Protein AF-0000000078282310 (afdb_homodimer)

Secondary structure (DSSP, 8-state):
--HHHHHHHHHHHHHTT-SSSHHHHHHHHHHHHHTTSS-HHHHHHHHHHHHHHS-----TT-S----------------/--THHHHHHHHHHHHTT-SSSHHHHHHHHHHHHHTTSS-HHHHHHHHHHHHHHS-----GGGS----------------

Nearest PDB structures (foldseek):
  2l0i-assembly1_A  TM=6.204E-01  e=4.346E+00  Saccharomyces cerevisiae

Organism: NCBI:txid1796616

Sequence (158 aa):
MNSSVIVRMMQNLINKKFYDGKDEAIEKLDVYFAMNRISEEEYMDLVMLAEEMYPDPVDPESTPD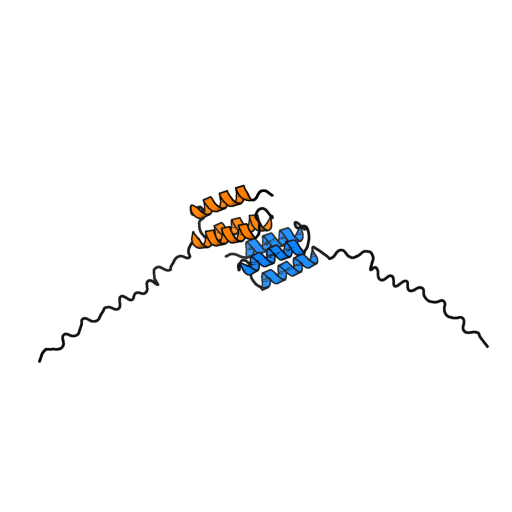TTDPVDPPVEIPVEMNSSVIVRMMQNLINKKFYDGKDEAIEKLDVYFAMNRISEEEYMDLVMLAEEMYPDPVDPESTPDTTDPVDPPVEIPVE

Radius of gyration: 30.05 Å; Cα contacts (8 Å, |Δi|>4): 106; chains: 2; bounding box: 38×130×64 Å

Structure (mmCIF, N/CA/C/O backbone):
data_AF-0000000078282310-model_v1
#
loop_
_entity.id
_entity.type
_entity.pdbx_description
1 polymer 'Uncharacterized protein'
#
loop_
_atom_site.group_PDB
_atom_site.id
_atom_site.type_symbol
_atom_site.label_atom_id
_atom_site.label_alt_id
_atom_site.label_comp_id
_atom_site.label_asym_id
_atom_site.label_entity_id
_atom_site.label_seq_id
_atom_site.pdbx_PDB_ins_code
_atom_site.Cartn_x
_atom_site.Cartn_y
_atom_site.Cartn_z
_atom_site.occupancy
_atom_site.B_iso_or_equiv
_atom_site.auth_seq_id
_atom_site.auth_comp_id
_atom_site.auth_asym_id
_atom_site.auth_atom_id
_atom_site.pdbx_PDB_model_num
ATOM 1 N N . MET A 1 1 ? 2.855 -12.117 5.262 1 59.44 1 MET A N 1
ATOM 2 C CA . MET A 1 1 ? 3.305 -10.852 4.688 1 59.44 1 MET A CA 1
ATOM 3 C C . MET A 1 1 ? 4.145 -10.062 5.688 1 59.44 1 MET A C 1
ATOM 5 O O . MET A 1 1 ? 3.824 -10.023 6.875 1 59.44 1 MET A O 1
ATOM 9 N N . ASN A 1 2 ? 5.406 -9.648 5.367 1 68.31 2 ASN A N 1
ATOM 10 C CA . ASN A 1 2 ? 6.309 -8.922 6.258 1 68.31 2 ASN A CA 1
ATOM 11 C C . ASN A 1 2 ? 5.98 -7.434 6.301 1 68.31 2 ASN A C 1
ATOM 13 O O . ASN A 1 2 ? 6.359 -6.684 5.398 1 68.31 2 ASN A O 1
ATOM 17 N N . SER A 1 3 ? 5.184 -6.953 7.301 1 84.62 3 SER A N 1
ATOM 18 C CA . SER A 1 3 ? 4.699 -5.586 7.465 1 84.62 3 SER A CA 1
ATOM 19 C C . SER A 1 3 ? 5.848 -4.621 7.734 1 84.62 3 SER A C 1
ATOM 21 O O . SER A 1 3 ? 5.699 -3.408 7.57 1 84.62 3 SER A O 1
ATOM 23 N N . SER A 1 4 ? 7.012 -5.184 7.906 1 89.94 4 SER A N 1
ATOM 24 C CA . SER A 1 4 ? 8.133 -4.34 8.312 1 89.94 4 SER A CA 1
ATOM 25 C C . SER A 1 4 ? 8.594 -3.449 7.164 1 89.94 4 SER A C 1
ATOM 27 O O . SER A 1 4 ? 8.906 -2.273 7.367 1 89.94 4 SER A O 1
ATOM 29 N N . VAL A 1 5 ? 8.547 -4.047 5.984 1 92.94 5 VAL A N 1
ATOM 30 C CA . VAL A 1 5 ? 9.016 -3.273 4.84 1 92.94 5 VAL A CA 1
ATOM 31 C C . VAL A 1 5 ? 8.031 -2.141 4.547 1 92.94 5 VAL A C 1
ATOM 33 O O . VAL A 1 5 ? 8.438 -0.988 4.379 1 92.94 5 VAL A O 1
ATOM 36 N N . ILE A 1 6 ? 6.711 -2.389 4.605 1 96.62 6 ILE A N 1
ATOM 37 C CA . ILE A 1 6 ? 5.656 -1.418 4.332 1 96.62 6 ILE A CA 1
ATOM 38 C C . ILE A 1 6 ? 5.68 -0.321 5.395 1 96.62 6 ILE A C 1
ATOM 40 O O . ILE A 1 6 ? 5.578 0.866 5.07 1 96.62 6 ILE A O 1
ATOM 44 N N . VAL A 1 7 ? 5.906 -0.762 6.637 1 97.88 7 VAL A N 1
ATOM 45 C CA . VAL A 1 7 ? 5.926 0.188 7.746 1 97.88 7 VAL A CA 1
ATOM 46 C C . VAL A 1 7 ? 7.102 1.147 7.586 1 97.88 7 VAL A C 1
ATOM 48 O O . VAL A 1 7 ? 6.941 2.363 7.703 1 97.88 7 VAL A O 1
ATOM 51 N N . ARG A 1 8 ? 8.219 0.648 7.285 1 97.5 8 ARG A N 1
ATOM 52 C CA . ARG A 1 8 ? 9.406 1.473 7.09 1 97.5 8 ARG A CA 1
ATOM 53 C C . ARG A 1 8 ? 9.234 2.42 5.91 1 97.5 8 ARG A C 1
ATOM 55 O O . ARG A 1 8 ? 9.586 3.596 5.988 1 97.5 8 ARG A O 1
ATOM 62 N N . MET A 1 9 ? 8.703 1.925 4.793 1 97.69 9 MET A N 1
ATOM 63 C CA . MET A 1 9 ? 8.461 2.727 3.598 1 97.69 9 MET A CA 1
ATOM 64 C C . MET A 1 9 ? 7.492 3.869 3.893 1 97.69 9 MET A C 1
ATOM 66 O O . MET A 1 9 ? 7.789 5.027 3.598 1 97.69 9 MET A O 1
ATOM 70 N N . MET A 1 10 ? 6.41 3.559 4.594 1 98.5 10 MET A N 1
ATOM 71 C CA . MET A 1 10 ? 5.406 4.578 4.887 1 98.5 10 MET A CA 1
ATOM 72 C C . MET A 1 10 ? 5.938 5.594 5.895 1 98.5 10 MET A C 1
ATOM 74 O O . MET A 1 10 ? 5.672 6.789 5.77 1 98.5 10 MET A O 1
ATOM 78 N N . GLN A 1 11 ? 6.688 5.062 6.836 1 98.38 11 GLN A N 1
ATOM 79 C CA . GLN A 1 11 ? 7.328 5.977 7.773 1 98.38 11 GLN A CA 1
ATOM 80 C C . GLN A 1 11 ? 8.211 6.984 7.047 1 98.38 11 GLN A C 1
ATOM 82 O O . GLN A 1 11 ? 8.133 8.188 7.305 1 98.38 11 GLN A O 1
ATOM 87 N N . ASN A 1 12 ? 9.008 6.543 6.184 1 98.31 12 ASN A N 1
ATOM 88 C CA . ASN A 1 12 ? 9.914 7.402 5.43 1 98.31 12 ASN A CA 1
ATOM 89 C C . ASN A 1 12 ? 9.156 8.406 4.57 1 98.31 12 ASN A C 1
ATOM 91 O O . ASN A 1 12 ? 9.484 9.594 4.559 1 98.31 12 ASN A O 1
ATOM 95 N N . LEU A 1 13 ? 8.172 8 3.871 1 98.56 13 LEU A N 1
ATOM 96 C CA . LEU A 1 13 ? 7.398 8.867 2.99 1 98.56 13 LEU A CA 1
ATOM 97 C C . LEU A 1 13 ? 6.672 9.945 3.791 1 98.56 13 LEU A C 1
ATOM 99 O O . LEU A 1 13 ? 6.645 11.109 3.389 1 98.56 13 LEU A O 1
ATOM 103 N N . ILE A 1 14 ? 6.109 9.57 4.914 1 98.5 14 ILE A N 1
ATOM 104 C CA . ILE A 1 14 ? 5.387 10.508 5.766 1 98.5 14 ILE A CA 1
ATOM 105 C C . ILE A 1 14 ? 6.363 11.5 6.387 1 98.5 14 ILE A C 1
ATOM 107 O O . ILE A 1 14 ? 6.117 12.711 6.383 1 98.5 14 ILE A O 1
ATOM 111 N N . ASN A 1 15 ? 7.508 11.039 6.781 1 98.06 15 ASN A N 1
ATOM 112 C CA . ASN A 1 15 ? 8.531 11.898 7.359 1 98.06 15 ASN A CA 1
ATOM 113 C C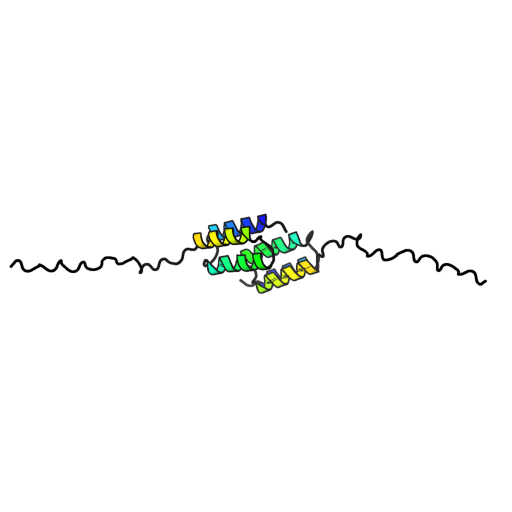 . ASN A 1 15 ? 9.047 12.914 6.34 1 98.06 15 ASN A C 1
ATOM 115 O O . ASN A 1 15 ? 9.352 14.055 6.695 1 98.06 15 ASN A O 1
ATOM 119 N N . LYS A 1 16 ? 9.055 12.586 5.137 1 97.38 16 LYS A N 1
ATOM 120 C CA . LYS A 1 16 ? 9.578 13.43 4.062 1 97.38 16 LYS A CA 1
ATOM 121 C C . LYS A 1 16 ? 8.477 14.289 3.453 1 97.38 16 LYS A C 1
ATOM 123 O O . LYS A 1 16 ? 8.711 15.023 2.492 1 97.38 16 LYS A O 1
ATOM 128 N N . LYS A 1 17 ? 7.273 14.109 3.965 1 96.94 17 LYS A N 1
ATOM 129 C CA . LYS A 1 17 ? 6.117 14.859 3.482 1 96.94 17 LYS A CA 1
ATOM 130 C C . LYS A 1 17 ? 5.922 14.672 1.981 1 96.94 17 LYS A C 1
ATOM 132 O O . LYS A 1 17 ? 5.711 15.641 1.248 1 96.94 17 LYS A O 1
ATOM 137 N N . PHE A 1 18 ? 6.066 13.469 1.626 1 97.88 18 PHE A N 1
ATOM 138 C CA . PHE A 1 18 ? 5.953 13.109 0.218 1 97.88 18 PHE A CA 1
ATOM 139 C C . PHE A 1 18 ? 4.562 13.43 -0.315 1 97.88 18 PHE A C 1
ATOM 141 O O . PHE A 1 18 ? 4.406 13.781 -1.486 1 97.88 18 PHE A O 1
ATOM 148 N N . TYR A 1 19 ? 3.52 13.398 0.525 1 97.5 19 TYR A N 1
ATOM 149 C CA . TYR A 1 19 ? 2.127 13.539 0.118 1 97.5 19 TYR A CA 1
ATOM 150 C C . TYR A 1 19 ? 1.676 14.992 0.202 1 97.5 19 TYR A C 1
ATOM 152 O O . TYR A 1 19 ? 2.266 15.789 0.935 1 97.5 19 TYR A O 1
ATOM 160 N N . ASP A 1 20 ? 0.591 15.297 -0.458 1 95.38 20 ASP A N 1
ATOM 161 C CA . ASP A 1 20 ? 0.085 16.656 -0.5 1 95.38 20 ASP A CA 1
ATOM 162 C C . ASP A 1 20 ? -0.443 17.094 0.865 1 95.38 20 ASP A C 1
ATOM 164 O O . ASP A 1 20 ? -0.53 18.297 1.152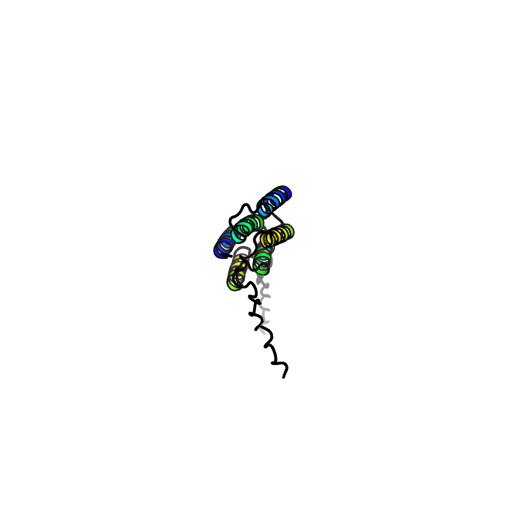 1 95.38 20 ASP A O 1
ATOM 168 N N . GLY A 1 21 ? -0.834 16.125 1.685 1 94.94 21 GLY A N 1
ATOM 169 C CA . GLY A 1 21 ? -1.374 16.422 3.002 1 94.94 21 GLY A CA 1
ATOM 170 C C . GLY A 1 21 ? -1.666 15.188 3.826 1 94.94 21 GLY A C 1
ATOM 171 O O . GLY A 1 21 ? -1.407 14.062 3.383 1 94.94 21 GLY A O 1
ATOM 172 N N . LYS A 1 22 ? -2.182 15.445 4.895 1 95.38 22 LYS A N 1
ATOM 173 C CA . LYS A 1 22 ? -2.498 14.414 5.879 1 95.38 22 LYS A CA 1
ATOM 174 C C . LYS A 1 22 ? -3.51 13.414 5.328 1 95.38 22 LYS A C 1
ATOM 176 O O . LYS A 1 22 ? -3.359 12.203 5.512 1 95.38 22 LYS A O 1
ATOM 181 N N . ASP A 1 23 ? -4.535 13.922 4.656 1 96.19 23 ASP A N 1
ATOM 182 C CA . ASP A 1 23 ? -5.621 13.078 4.172 1 96.19 23 ASP A CA 1
ATOM 183 C C . ASP A 1 23 ? -5.105 12.039 3.178 1 96.19 23 ASP A C 1
ATOM 185 O O . ASP A 1 23 ? -5.508 10.875 3.229 1 96.19 23 ASP A O 1
ATOM 189 N N . GLU A 1 24 ? -4.234 12.469 2.348 1 97.25 24 GLU A N 1
ATOM 190 C CA . GLU A 1 24 ? -3.689 11.539 1.365 1 97.25 24 GLU A CA 1
ATOM 191 C C . GLU A 1 24 ? -2.83 10.469 2.035 1 97.25 24 GLU A C 1
ATOM 193 O O . GLU A 1 24 ? -2.912 9.289 1.686 1 97.25 24 GLU A O 1
ATOM 198 N N . ALA A 1 25 ? -1.969 10.828 2.973 1 98.12 25 ALA A N 1
ATOM 199 C CA . ALA A 1 25 ? -1.143 9.867 3.703 1 98.12 25 ALA A CA 1
ATOM 200 C C . ALA A 1 25 ? -2.006 8.836 4.422 1 98.12 25 ALA A C 1
ATOM 202 O O . ALA A 1 25 ? -1.77 7.629 4.301 1 98.12 25 ALA A O 1
ATOM 203 N N . ILE A 1 26 ? -3.006 9.297 5.074 1 98.31 26 ILE A N 1
ATOM 204 C CA . ILE A 1 26 ? -3.859 8.43 5.875 1 98.31 26 ILE A CA 1
ATOM 205 C C . ILE A 1 26 ? -4.672 7.516 4.957 1 98.31 26 ILE A C 1
ATOM 207 O O . ILE A 1 26 ? -4.914 6.352 5.281 1 98.31 26 ILE A O 1
ATOM 211 N N . GLU A 1 27 ? -5.074 8.016 3.824 1 97.94 27 GLU A N 1
ATOM 212 C CA . GLU A 1 27 ? -5.793 7.188 2.859 1 97.94 27 GLU A CA 1
ATOM 213 C C . GLU A 1 27 ? -4.957 5.98 2.439 1 97.94 27 GLU A C 1
ATOM 215 O O . GLU A 1 27 ? -5.477 4.871 2.322 1 97.94 27 GLU A O 1
ATOM 220 N N . LYS A 1 28 ? -3.684 6.184 2.213 1 98.44 28 LYS A N 1
ATOM 221 C CA . LYS A 1 28 ? -2.801 5.062 1.898 1 98.44 28 LYS A CA 1
ATOM 222 C C . LYS A 1 28 ? -2.783 4.039 3.029 1 98.44 28 LYS A C 1
ATOM 224 O O . LYS A 1 28 ? -2.881 2.836 2.787 1 98.44 28 LYS A O 1
ATOM 229 N N . LEU A 1 29 ? -2.682 4.535 4.258 1 98.56 29 LEU A N 1
ATOM 230 C CA . LEU A 1 29 ? -2.641 3.67 5.434 1 98.56 29 LEU A CA 1
ATOM 231 C C . LEU A 1 29 ? -3.949 2.902 5.586 1 98.56 29 LEU A C 1
ATOM 233 O O . LEU A 1 29 ? -3.943 1.728 5.961 1 98.56 29 LEU A O 1
ATOM 237 N N . ASP A 1 30 ? -5.078 3.562 5.289 1 98.44 30 ASP A N 1
ATOM 238 C CA . ASP A 1 30 ? -6.387 2.912 5.316 1 98.44 30 ASP A CA 1
ATOM 239 C C . ASP A 1 30 ? -6.414 1.696 4.395 1 98.44 30 ASP A C 1
ATOM 241 O O . ASP A 1 30 ? -6.891 0.627 4.777 1 98.44 30 ASP A O 1
ATOM 245 N N . VAL A 1 31 ? -5.953 1.873 3.223 1 98.06 31 VAL A N 1
ATOM 246 C CA . VAL A 1 31 ? -5.965 0.799 2.234 1 98.06 31 VAL A CA 1
ATOM 247 C C . VAL A 1 31 ? -5.07 -0.346 2.705 1 98.06 31 VAL A C 1
ATOM 249 O O . VAL A 1 31 ? -5.484 -1.508 2.695 1 98.06 31 VAL A O 1
ATOM 252 N N . TYR A 1 32 ? -3.83 -0.038 3.199 1 98.12 32 TYR A N 1
ATOM 253 C CA . TYR A 1 32 ? -2.928 -1.068 3.701 1 98.12 32 TYR A CA 1
ATOM 254 C C . TYR A 1 32 ? -3.551 -1.814 4.875 1 98.12 32 TYR A C 1
ATOM 256 O O . TYR A 1 32 ? -3.418 -3.035 4.984 1 98.12 32 TYR A O 1
ATOM 264 N N . PHE A 1 33 ? -4.238 -1.164 5.75 1 98.12 33 PHE A N 1
ATOM 265 C CA . PHE A 1 33 ? -4.871 -1.77 6.918 1 98.12 33 PHE A CA 1
ATOM 266 C C . PHE A 1 33 ? -6.039 -2.654 6.5 1 98.12 33 PHE A C 1
ATOM 268 O O . PHE A 1 33 ? -6.168 -3.785 6.973 1 98.12 33 PHE A O 1
ATOM 275 N N . ALA A 1 34 ? -6.906 -2.188 5.547 1 96.75 34 ALA A N 1
ATOM 276 C CA . ALA A 1 34 ? -8.047 -2.947 5.043 1 96.75 34 ALA A CA 1
ATOM 277 C C . ALA A 1 34 ? -7.594 -4.246 4.383 1 96.75 34 ALA A C 1
ATOM 279 O O . ALA A 1 34 ? -8.281 -5.266 4.465 1 96.75 34 ALA A O 1
ATOM 280 N N . MET A 1 35 ? -6.375 -4.215 3.783 1 94.69 35 MET A N 1
ATOM 281 C CA . MET A 1 35 ? -5.844 -5.363 3.053 1 94.69 35 MET A CA 1
ATOM 282 C C . MET A 1 35 ? -4.973 -6.223 3.959 1 94.69 35 MET A C 1
ATOM 284 O O . MET A 1 35 ? -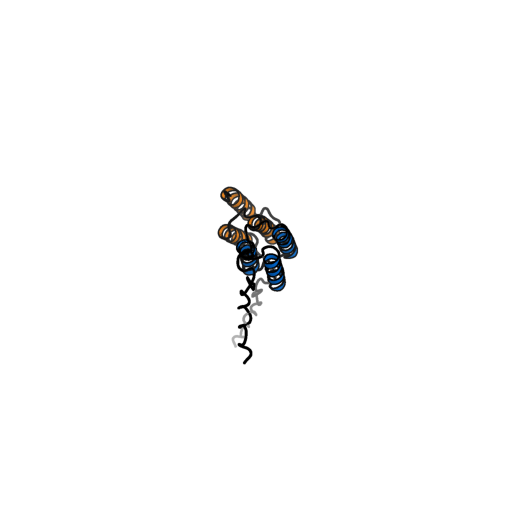4.262 -7.113 3.482 1 94.69 35 MET A O 1
ATOM 288 N N . ASN A 1 36 ? -4.934 -5.91 5.227 1 94.94 36 ASN A N 1
ATOM 289 C CA . ASN A 1 36 ? -4.18 -6.629 6.246 1 94.94 36 ASN A CA 1
ATOM 290 C C . ASN A 1 36 ? -2.68 -6.609 5.957 1 94.94 36 ASN A C 1
ATOM 292 O O . ASN A 1 36 ? -1.98 -7.59 6.211 1 94.94 36 ASN A O 1
ATOM 296 N N . ARG A 1 37 ? -2.227 -5.523 5.359 1 96.12 37 ARG A N 1
ATOM 297 C CA . ARG A 1 37 ? -0.806 -5.371 5.059 1 96.12 37 ARG A CA 1
ATOM 298 C C . ARG A 1 37 ? -0.048 -4.812 6.258 1 96.12 37 ARG A C 1
ATOM 300 O O . ARG A 1 37 ? 1.178 -4.918 6.328 1 96.12 37 ARG A O 1
ATOM 307 N N . ILE A 1 38 ? -0.718 -4.172 7.188 1 97.44 38 ILE A N 1
ATOM 308 C CA . ILE A 1 38 ? -0.175 -3.688 8.453 1 97.44 38 ILE A CA 1
ATOM 309 C C . ILE A 1 38 ? -1.135 -4.027 9.586 1 97.44 38 ILE A C 1
ATOM 311 O O . ILE A 1 38 ? -2.34 -4.176 9.367 1 97.44 38 ILE A O 1
ATOM 315 N N . SER A 1 39 ? -0.529 -4.184 10.773 1 97.31 39 SER A N 1
ATOM 316 C CA . SER A 1 39 ? -1.335 -4.473 11.953 1 97.31 39 SER A CA 1
ATOM 317 C C . SER A 1 39 ? -2.039 -3.217 12.461 1 97.31 39 SER A C 1
ATOM 319 O O . SER A 1 39 ? -1.721 -2.104 12.031 1 97.31 39 SER A O 1
ATOM 321 N N . GLU A 1 40 ? -3.029 -3.443 13.398 1 97.75 40 GLU A N 1
ATOM 322 C CA . GLU A 1 40 ? -3.729 -2.332 14.031 1 97.75 40 GLU A CA 1
ATOM 323 C C . GLU A 1 40 ? -2.748 -1.387 14.727 1 97.75 40 GLU A C 1
ATOM 325 O O . GLU A 1 40 ? -2.854 -0.167 14.586 1 97.75 40 GLU A O 1
ATOM 330 N N . GLU A 1 41 ? -1.763 -1.955 15.398 1 97.81 41 GLU A N 1
ATOM 331 C CA . GLU A 1 41 ? -0.766 -1.157 16.109 1 97.81 41 GLU A CA 1
ATOM 332 C C . GLU A 1 41 ? 0.08 -0.34 15.133 1 97.81 41 GLU A C 1
ATOM 334 O O . GLU A 1 41 ? 0.284 0.858 15.328 1 97.81 41 GLU A O 1
ATOM 339 N N . GLU A 1 42 ? 0.492 -0.939 14.102 1 98.31 42 GLU A N 1
ATOM 340 C CA . GLU A 1 42 ? 1.285 -0.261 13.078 1 98.31 42 GLU A CA 1
ATOM 341 C C . GLU A 1 42 ? 0.484 0.848 12.406 1 98.31 42 GLU A C 1
ATOM 343 O O . GLU A 1 42 ? 1.009 1.934 12.148 1 98.31 42 GLU A O 1
ATOM 348 N N . TYR A 1 43 ? -0.787 0.556 12.164 1 98.56 43 TYR A N 1
ATOM 349 C CA . TYR A 1 43 ? -1.685 1.537 11.57 1 98.56 43 TYR A CA 1
ATOM 350 C C . TYR A 1 43 ? -1.798 2.777 12.445 1 98.56 43 TYR A C 1
ATOM 352 O O . TYR A 1 43 ? -1.62 3.902 11.969 1 98.56 43 TYR A O 1
ATOM 360 N N . MET A 1 44 ? -2.025 2.584 13.664 1 98.5 44 MET A N 1
ATOM 361 C CA . MET A 1 44 ? -2.184 3.693 14.602 1 98.5 44 MET A CA 1
ATOM 362 C C . MET A 1 44 ? -0.905 4.52 14.695 1 98.5 44 MET A C 1
ATOM 364 O O . MET A 1 44 ? -0.952 5.75 14.664 1 98.5 44 MET A O 1
ATOM 368 N N . ASP A 1 45 ? 0.214 3.836 14.766 1 98.38 45 ASP A N 1
ATOM 369 C CA . ASP A 1 45 ? 1.5 4.52 14.852 1 98.38 45 ASP A CA 1
ATOM 370 C C . ASP A 1 45 ? 1.742 5.387 13.617 1 98.38 45 ASP A C 1
ATOM 372 O O . ASP A 1 45 ? 2.188 6.531 13.734 1 98.38 45 ASP A O 1
ATOM 376 N N . LEU A 1 46 ? 1.43 4.891 12.484 1 98.62 46 LEU A N 1
ATOM 377 C CA . LEU A 1 46 ? 1.669 5.605 11.234 1 98.62 46 LEU A CA 1
ATOM 378 C C . LEU A 1 46 ? 0.684 6.758 11.07 1 98.62 46 LEU A C 1
ATOM 380 O O . LEU A 1 46 ? 1.039 7.812 10.539 1 98.62 46 LEU A O 1
ATOM 384 N N . VAL A 1 47 ? -0.572 6.578 11.531 1 98.5 47 VAL A N 1
ATOM 385 C CA . VAL A 1 47 ? -1.555 7.656 11.492 1 98.5 47 VAL A CA 1
ATOM 386 C C . VAL A 1 47 ? -1.096 8.805 12.383 1 98.5 47 VAL A C 1
ATOM 388 O O . VAL A 1 47 ? -1.152 9.969 11.984 1 98.5 47 VAL A O 1
ATOM 391 N N . MET A 1 48 ? -0.651 8.469 13.539 1 98.25 48 MET A N 1
ATOM 392 C CA . MET A 1 48 ? -0.163 9.492 14.461 1 98.25 48 MET A CA 1
ATOM 393 C C . MET A 1 48 ? 1.037 10.227 13.867 1 98.25 48 MET A C 1
ATOM 395 O O . MET A 1 48 ? 1.156 11.445 14.008 1 98.25 48 MET A O 1
ATOM 399 N N . LEU A 1 49 ? 1.92 9.484 13.242 1 98.38 49 LEU A N 1
ATOM 400 C CA . LEU A 1 49 ? 3.055 10.086 12.547 1 98.38 49 LEU A CA 1
ATOM 401 C C . LEU A 1 49 ? 2.582 11.055 11.469 1 98.38 49 LEU A C 1
ATOM 403 O O . LEU A 1 49 ? 3.117 12.164 11.344 1 98.38 49 LEU A O 1
ATOM 407 N N . ALA A 1 50 ? 1.569 10.727 10.711 1 98.12 50 ALA A N 1
ATOM 408 C CA . ALA A 1 50 ? 1.021 11.586 9.664 1 98.12 50 ALA A CA 1
ATOM 409 C C . ALA A 1 50 ? 0.439 12.867 10.25 1 98.12 50 ALA A C 1
ATOM 411 O O . ALA A 1 50 ? 0.632 13.953 9.703 1 98.12 50 ALA A O 1
ATOM 412 N N . GLU A 1 51 ? -0.26 12.719 11.312 1 96.94 51 GLU A N 1
ATOM 413 C CA . GLU A 1 51 ? -0.828 13.883 11.984 1 96.94 51 GLU A CA 1
ATOM 414 C C . GLU A 1 51 ? 0.264 14.852 12.43 1 96.94 51 GLU A C 1
ATOM 416 O O . GLU A 1 51 ? 0.093 16.062 12.344 1 96.94 51 GLU A O 1
ATOM 421 N N . GLU A 1 52 ? 1.305 14.305 12.875 1 96.75 52 GLU A N 1
ATOM 422 C CA . GLU A 1 52 ? 2.424 15.109 13.352 1 96.75 52 GLU A CA 1
ATOM 423 C C . GLU A 1 52 ? 3.131 15.812 12.195 1 96.75 52 GLU A C 1
ATOM 425 O O . GLU A 1 52 ? 3.523 16.969 12.312 1 96.75 52 GLU A O 1
ATOM 430 N N . MET A 1 53 ? 3.307 15.109 11.125 1 97.19 53 MET A N 1
ATOM 431 C CA . MET A 1 53 ? 4.145 15.602 10.039 1 97.19 53 MET A CA 1
ATOM 432 C C . MET A 1 53 ? 3.354 16.516 9.109 1 97.19 53 MET A C 1
ATOM 434 O O . MET A 1 53 ? 3.936 17.312 8.367 1 97.19 53 MET A O 1
ATOM 438 N N . TYR A 1 54 ? 2.031 16.438 9.102 1 95.94 54 TYR A N 1
ATOM 439 C CA . TYR A 1 54 ? 1.149 17.281 8.305 1 95.94 54 TYR A CA 1
ATOM 440 C C . TYR A 1 54 ? 0.218 18.094 9.203 1 95.94 54 TYR A C 1
ATOM 442 O O . TYR A 1 54 ? -0.996 17.875 9.203 1 95.94 54 TYR A O 1
ATOM 450 N N . PRO A 1 55 ? 0.721 19.031 9.82 1 88.75 55 PRO A N 1
ATOM 451 C CA . PRO A 1 55 ? -0.125 19.797 10.727 1 88.75 55 PRO A CA 1
ATOM 452 C C . PRO A 1 55 ? -1.162 20.641 9.992 1 88.75 55 PRO A C 1
ATOM 454 O O . PRO A 1 55 ? -0.944 21.031 8.844 1 88.75 55 PRO A O 1
ATOM 457 N N . ASP A 1 56 ? -2.42 20.719 10.562 1 81.62 56 ASP A N 1
ATOM 458 C CA . ASP A 1 56 ? -3.43 21.625 10.031 1 81.62 56 ASP A CA 1
ATOM 459 C C . ASP A 1 56 ? -2.881 23.047 9.898 1 81.62 56 ASP A C 1
ATOM 461 O O . ASP A 1 56 ? -2.061 23.469 10.719 1 81.62 56 ASP A O 1
ATOM 465 N N . PRO A 1 57 ? -3.084 23.562 8.609 1 69.56 57 PRO A N 1
ATOM 466 C CA . PRO A 1 57 ? -2.621 24.953 8.523 1 69.56 57 PRO A CA 1
ATOM 467 C C . PRO A 1 57 ? -3.033 25.781 9.742 1 69.56 57 PRO A C 1
ATOM 469 O O . PRO A 1 57 ? -4.141 25.609 10.258 1 69.56 57 PRO A O 1
ATOM 472 N N . VAL A 1 58 ? -2.182 25.984 10.60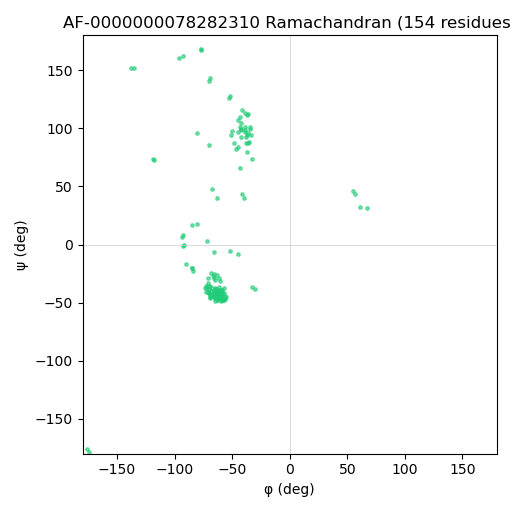9 1 59.69 58 VAL A N 1
ATOM 473 C CA . VAL A 1 58 ? -2.535 26.969 11.633 1 59.69 58 VAL A CA 1
ATOM 474 C C . VAL A 1 58 ? -3.209 28.172 10.984 1 59.69 58 VAL A C 1
ATOM 476 O O . VAL A 1 58 ? -2.734 28.688 9.969 1 59.69 58 VAL A O 1
ATOM 479 N N . ASP A 1 59 ? -4.504 28.188 10.891 1 56.12 59 ASP A N 1
ATOM 480 C CA . ASP A 1 59 ? -5.102 29.453 10.5 1 56.12 59 ASP A CA 1
ATOM 481 C C . ASP A 1 59 ? -4.344 30.625 11.117 1 56.12 59 ASP A C 1
ATOM 483 O O . ASP A 1 59 ? -4.184 30.703 12.344 1 56.12 59 ASP A O 1
ATOM 487 N N . PRO A 1 60 ? -3.377 31.203 10.367 1 53.62 60 PRO A N 1
ATOM 488 C CA . PRO A 1 60 ? -2.787 32.406 10.961 1 53.62 60 PRO A CA 1
ATOM 489 C C . PRO A 1 60 ? -3.787 33.219 11.789 1 53.62 60 PRO A C 1
ATOM 491 O O . PRO A 1 60 ? -3.398 34.125 12.5 1 53.62 60 PRO A O 1
ATOM 494 N N . GLU A 1 61 ? -4.957 33.25 11.336 1 52.66 61 GLU A N 1
ATOM 495 C CA . GLU A 1 61 ? -5.871 34.219 11.906 1 52.66 61 GLU A CA 1
ATOM 496 C C . GLU A 1 61 ? -6.27 33.844 13.328 1 52.66 61 GLU A C 1
ATOM 498 O O . GLU A 1 61 ? -6.867 34.656 14.047 1 52.66 61 GLU A O 1
ATOM 503 N N . SER A 1 62 ? -6.305 32.625 13.703 1 50.62 62 SER A N 1
ATOM 504 C CA . SER A 1 62 ? -6.801 32.469 15.062 1 50.62 62 SER A CA 1
ATOM 505 C C . SER A 1 62 ? -5.695 32.75 16.078 1 50.62 62 SER A C 1
ATOM 507 O O . SER A 1 62 ? -5.113 31.797 16.625 1 50.62 62 SER A O 1
ATOM 509 N N . THR A 1 63 ? -4.648 33.375 15.727 1 49.31 63 THR A N 1
ATOM 510 C CA . THR A 1 63 ? -3.895 33.969 16.828 1 49.31 63 THR A CA 1
ATOM 511 C C . THR A 1 63 ? -4.832 34.5 17.906 1 49.31 63 THR A C 1
ATOM 513 O O . THR A 1 63 ? -5.867 35.094 17.609 1 49.31 63 THR A O 1
ATOM 516 N N . PRO A 1 64 ? -5.129 33.781 18.969 1 49.5 64 PRO A N 1
ATOM 517 C CA . PRO A 1 64 ? -5.984 34.375 20 1 49.5 64 PRO A CA 1
ATOM 518 C C . PRO A 1 64 ? -5.793 35.875 20.141 1 49.5 64 PRO A C 1
ATOM 520 O O . PRO A 1 64 ? -4.688 36.344 20.438 1 49.5 64 PRO A O 1
ATOM 523 N N . ASP A 1 65 ? -6.281 36.656 19.219 1 44.25 65 ASP A N 1
ATOM 524 C CA . ASP A 1 65 ? -6.34 38.094 19.422 1 44.25 65 ASP A CA 1
ATOM 525 C C . ASP A 1 65 ? -6.789 38.438 20.844 1 44.25 65 ASP A C 1
ATOM 527 O O . ASP A 1 65 ? -7.98 38.375 21.156 1 44.25 65 ASP A O 1
ATOM 531 N N . THR A 1 66 ? -6.297 37.781 21.797 1 47.09 66 THR A N 1
ATOM 532 C CA . THR A 1 66 ? -6.52 38.156 23.188 1 47.09 66 THR A CA 1
ATOM 533 C C . THR A 1 66 ? -6.348 39.656 23.359 1 47.09 66 THR A C 1
ATOM 535 O O . THR A 1 66 ? -6.188 40.156 24.484 1 47.09 66 THR A O 1
ATOM 538 N N . THR A 1 67 ? -5.883 40.375 22.344 1 43.91 67 THR A N 1
ATOM 539 C CA . THR A 1 67 ? -5.824 41.812 22.641 1 43.91 67 THR A CA 1
ATOM 540 C C . THR A 1 67 ? -7.227 42.344 22.891 1 43.91 67 THR A C 1
ATOM 542 O O . THR A 1 67 ? -7.949 42.656 21.938 1 43.91 67 THR A O 1
ATOM 545 N N . ASP A 1 68 ? -8.055 41.594 23.578 1 45.88 68 ASP A N 1
ATOM 546 C CA . ASP A 1 68 ? -9.289 42.219 24.031 1 45.88 68 ASP A CA 1
ATOM 547 C C . ASP A 1 68 ? -9.039 43.656 24.484 1 45.88 68 ASP A C 1
ATOM 549 O O . ASP A 1 68 ? -8.109 43.938 25.25 1 45.88 68 ASP A O 1
ATOM 553 N N . PRO A 1 69 ? -9.266 44.594 23.641 1 47.09 69 PRO A N 1
ATOM 554 C CA . PRO A 1 69 ? -9.086 45.969 24.125 1 47.09 69 PRO A CA 1
ATOM 555 C C . PRO A 1 69 ? -9.523 46.156 25.578 1 47.09 69 PRO A C 1
ATOM 557 O O . PRO A 1 69 ? -10.633 45.781 25.938 1 47.09 69 PRO A O 1
ATOM 560 N N . VAL A 1 70 ? -8.625 45.906 26.484 1 51.34 70 VAL A N 1
ATOM 561 C CA . VAL A 1 70 ? -8.836 46.219 27.906 1 51.34 70 VAL A CA 1
ATOM 562 C C . VAL A 1 70 ? -9.648 47.5 28.047 1 51.34 70 VAL A C 1
ATOM 564 O O . VAL A 1 70 ? -9.305 48.531 27.469 1 51.34 70 VAL A O 1
ATOM 567 N N . ASP A 1 71 ? -11 47.312 28.047 1 49.97 71 ASP A N 1
ATOM 568 C CA . ASP A 1 71 ? -11.875 48.469 28.328 1 49.97 71 ASP A CA 1
ATOM 569 C C . ASP A 1 71 ? -11.258 49.375 29.375 1 49.97 71 ASP A C 1
ATOM 571 O O . ASP A 1 71 ? -10.742 48.906 30.391 1 49.97 71 ASP A O 1
ATOM 575 N N . PRO A 1 72 ? -10.859 50.531 28.984 1 51.44 72 PRO A N 1
ATOM 576 C CA . PRO A 1 72 ? -10.234 51.469 29.938 1 51.44 72 PRO A CA 1
ATOM 577 C C . PRO A 1 72 ? -10.898 51.438 31.312 1 51.44 72 PRO A C 1
ATOM 579 O O . PRO A 1 72 ? -12.102 51.156 31.406 1 51.44 72 PRO A O 1
ATOM 582 N N . PRO A 1 73 ? -10.188 50.969 32.312 1 51.97 73 PRO A N 1
ATOM 583 C CA . PRO A 1 73 ? -10.773 50.969 33.656 1 51.97 73 PRO A CA 1
ATOM 584 C C . PRO A 1 73 ? -11.688 52.188 33.906 1 51.97 73 PRO A C 1
ATOM 586 O O . PRO A 1 73 ? -11.336 53.312 33.562 1 51.97 73 PRO A O 1
ATOM 589 N N . VAL A 1 74 ? -12.961 51.938 33.781 1 52.59 74 VAL A N 1
ATOM 590 C CA . VAL A 1 74 ? -13.953 52.969 34.062 1 52.59 74 VAL A CA 1
ATOM 591 C C . VAL A 1 74 ? -13.508 53.781 35.281 1 52.59 74 VAL A C 1
ATOM 593 O O . VAL A 1 74 ? -13.086 53.219 36.281 1 52.59 74 VAL A O 1
ATOM 596 N N . GLU A 1 75 ? -12.977 54.906 35.031 1 52.62 75 GLU A N 1
ATOM 597 C CA . GLU A 1 75 ? -12.656 55.906 36.062 1 52.62 75 GLU A CA 1
ATOM 598 C C . GLU A 1 75 ? -13.805 56.062 37.031 1 52.62 75 GLU A C 1
ATOM 600 O O . GLU A 1 75 ? -14.938 56.344 36.656 1 52.62 75 GLU A O 1
ATOM 605 N N . ILE A 1 76 ? -13.891 55.219 38.031 1 54.94 76 ILE A N 1
ATOM 606 C CA . ILE A 1 76 ? -14.844 55.375 39.125 1 54.94 76 ILE A CA 1
ATOM 607 C C . ILE A 1 76 ? -14.844 56.844 39.594 1 54.94 76 ILE A C 1
ATOM 609 O O . ILE A 1 76 ? -13.789 57.406 39.812 1 54.94 76 ILE A O 1
ATOM 613 N N . PRO A 1 77 ? -15.891 57.562 39.281 1 50.53 77 PRO A N 1
ATOM 614 C CA . PRO A 1 77 ? -15.992 58.938 39.781 1 50.53 77 PRO A CA 1
ATOM 615 C C . PRO A 1 77 ? -15.766 59.062 41.281 1 50.53 77 PRO A C 1
ATOM 617 O O . PRO A 1 77 ? -16.359 58.312 42.062 1 50.53 77 PRO A O 1
ATOM 620 N N . VAL A 1 78 ? -14.594 59.344 41.688 1 53.34 78 VAL A N 1
ATOM 621 C CA . VAL A 1 78 ? -14.273 59.594 43.094 1 53.34 78 VAL A CA 1
ATOM 622 C C . VAL A 1 78 ? -15.297 60.594 43.688 1 53.34 78 VAL A C 1
ATOM 624 O O . VAL A 1 78 ? -15.43 61.719 43.188 1 53.34 78 VAL A O 1
ATOM 627 N N . GLU A 1 79 ? -16.438 60.219 44.219 1 41 79 GLU A N 1
ATOM 628 C CA . GLU A 1 79 ? -17.109 61.125 45.125 1 41 79 GLU A CA 1
ATOM 629 C C . GLU A 1 79 ? -16.281 61.344 46.375 1 41 79 GLU A C 1
ATOM 631 O O . GLU A 1 79 ? -15.578 60.438 46.844 1 41 79 GLU A O 1
ATOM 636 N N . MET B 1 1 ? -0.412 10.711 -13.133 1 59.5 1 MET B N 1
ATOM 637 C CA . MET B 1 1 ? 0.546 9.734 -13.641 1 59.5 1 MET B CA 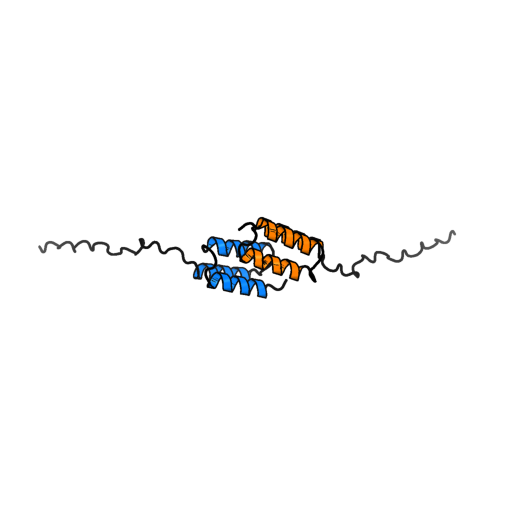1
ATOM 638 C C . MET B 1 1 ? -0.161 8.641 -14.438 1 59.5 1 MET B C 1
ATOM 640 O O . MET B 1 1 ? -1.325 8.336 -14.18 1 59.5 1 MET B O 1
ATOM 644 N N . ASN B 1 2 ? 0.15 8.25 -15.711 1 66.56 2 ASN B N 1
ATOM 645 C CA . ASN B 1 2 ? -0.439 7.223 -16.562 1 66.56 2 ASN B CA 1
ATOM 646 C C . ASN B 1 2 ? -0.123 5.824 -16.047 1 66.56 2 ASN B C 1
ATOM 648 O O . ASN B 1 2 ? 0.909 5.246 -16.391 1 66.56 2 ASN B O 1
ATOM 652 N N . SER B 1 3 ? -0.914 5.227 -15.078 1 86.38 3 SER B N 1
ATOM 653 C CA . SER B 1 3 ? -0.711 3.967 -14.375 1 86.38 3 SER B CA 1
ATOM 654 C C . SER B 1 3 ? -0.949 2.773 -15.297 1 86.38 3 SER B C 1
ATOM 656 O O . SER B 1 3 ? -0.64 1.636 -14.938 1 86.38 3 SER B O 1
ATOM 658 N N . SER B 1 4 ? -1.228 3.072 -16.531 1 91.12 4 SER B N 1
ATOM 659 C CA . SER B 1 4 ? -1.688 1.998 -17.406 1 91.12 4 SER B CA 1
ATOM 660 C C . SER B 1 4 ? -0.543 1.062 -17.781 1 91.12 4 SER B C 1
ATOM 662 O O . SER B 1 4 ? -0.708 -0.159 -17.797 1 91.12 4 SER B O 1
ATOM 664 N N . VAL B 1 5 ? 0.616 1.646 -17.984 1 95.06 5 VAL B N 1
ATOM 665 C CA . VAL B 1 5 ? 1.755 0.813 -18.359 1 95.06 5 VAL B CA 1
ATOM 666 C C . VAL B 1 5 ? 2.168 -0.06 -17.188 1 95.06 5 VAL B C 1
ATOM 668 O O . VAL B 1 5 ? 2.363 -1.269 -17.328 1 95.06 5 VAL B O 1
ATOM 671 N N . ILE B 1 6 ? 2.256 0.558 -15.992 1 97.5 6 ILE B N 1
ATOM 672 C CA . ILE B 1 6 ? 2.635 -0.154 -14.773 1 97.5 6 ILE B CA 1
ATOM 673 C C . ILE B 1 6 ? 1.619 -1.259 -14.484 1 97.5 6 ILE B C 1
ATOM 675 O O . ILE B 1 6 ? 1.996 -2.396 -14.195 1 97.5 6 ILE B O 1
ATOM 679 N N . VAL B 1 7 ? 0.346 -0.965 -14.664 1 98.12 7 VAL B N 1
ATOM 680 C CA . VAL B 1 7 ? -0.723 -1.915 -14.375 1 98.12 7 VAL B CA 1
ATOM 681 C C . VAL B 1 7 ? -0.631 -3.102 -15.336 1 98.12 7 VAL B C 1
ATOM 683 O O . VAL B 1 7 ? -0.684 -4.258 -14.906 1 98.12 7 VAL B O 1
ATOM 686 N N . ARG B 1 8 ? -0.422 -2.828 -16.578 1 97.81 8 ARG B N 1
ATOM 687 C CA . ARG B 1 8 ? -0.324 -3.885 -17.578 1 97.81 8 ARG B CA 1
ATOM 688 C C . ARG B 1 8 ? 0.901 -4.758 -17.344 1 97.81 8 ARG B C 1
ATOM 690 O O . ARG B 1 8 ? 0.822 -5.984 -17.422 1 97.81 8 ARG B O 1
ATOM 697 N N . MET B 1 9 ? 2.027 -4.137 -17.016 1 97.81 9 MET B N 1
ATOM 698 C CA . MET B 1 9 ? 3.26 -4.867 -16.734 1 97.81 9 MET B CA 1
ATOM 699 C C . MET B 1 9 ? 3.088 -5.777 -15.531 1 97.81 9 MET B C 1
ATOM 701 O O . MET B 1 9 ? 3.398 -6.969 -15.594 1 97.81 9 MET B O 1
ATOM 705 N N . MET B 1 10 ? 2.52 -5.191 -14.469 1 98.25 10 MET B N 1
ATOM 706 C CA . MET B 1 10 ? 2.361 -5.973 -13.242 1 98.25 10 MET B CA 1
ATOM 707 C C . MET B 1 10 ? 1.343 -7.09 -13.438 1 98.25 10 MET B C 1
ATOM 709 O O . MET B 1 10 ? 1.528 -8.203 -12.938 1 98.25 10 MET B O 1
ATOM 713 N N . GLN B 1 11 ? 0.301 -6.777 -14.188 1 98.19 11 GLN B N 1
ATOM 714 C CA . GLN B 1 11 ? -0.664 -7.82 -14.516 1 98.19 11 GLN B CA 1
ATOM 715 C C . GLN B 1 11 ? 0.011 -8.984 -15.234 1 98.19 11 GLN B C 1
ATOM 717 O O . GLN B 1 11 ? -0.21 -10.148 -14.891 1 98.19 11 GLN B O 1
ATOM 722 N N . ASN B 1 12 ? 0.799 -8.742 -16.172 1 98.38 12 ASN B N 1
ATOM 723 C CA . ASN B 1 12 ? 1.5 -9.758 -16.953 1 98.38 12 ASN B CA 1
ATOM 724 C C . ASN B 1 12 ? 2.457 -10.562 -16.078 1 98.38 12 ASN B C 1
ATOM 726 O O . ASN B 1 12 ? 2.477 -11.797 -16.141 1 98.38 12 ASN B O 1
ATOM 730 N N . LEU B 1 13 ? 3.258 -9.922 -15.266 1 98.5 13 LEU B N 1
ATOM 731 C CA . LEU B 1 13 ? 4.223 -10.586 -14.406 1 98.5 13 LEU B CA 1
ATOM 732 C C . LEU B 1 13 ? 3.521 -11.5 -13.406 1 98.5 13 LEU B C 1
ATOM 734 O O . LEU B 1 13 ? 3.963 -12.625 -13.164 1 98.5 13 LEU B O 1
ATOM 738 N N . ILE B 1 14 ? 2.41 -11.078 -12.867 1 98.31 14 ILE B N 1
ATOM 739 C CA . ILE B 1 14 ? 1.659 -11.859 -11.883 1 98.31 14 ILE B CA 1
ATOM 740 C C . ILE B 1 14 ? 1.006 -13.055 -12.57 1 98.31 14 ILE B C 1
ATOM 742 O O . ILE B 1 14 ? 1.083 -14.18 -12.07 1 98.31 14 ILE B O 1
ATOM 746 N N . ASN B 1 15 ? 0.488 -12.836 -13.742 1 97.94 15 ASN B N 1
ATOM 747 C CA . ASN B 1 15 ? -0.145 -13.914 -14.492 1 97.94 15 ASN B CA 1
ATOM 748 C C . ASN B 1 15 ? 0.865 -14.984 -14.898 1 97.94 15 ASN B C 1
ATOM 750 O O . ASN B 1 15 ? 0.536 -16.172 -14.945 1 97.94 15 ASN B O 1
ATOM 754 N N . LYS B 1 16 ? 2.07 -14.641 -15.086 1 97.38 16 LYS B N 1
ATOM 755 C CA . LYS B 1 16 ? 3.133 -15.539 -15.516 1 97.38 16 LYS B CA 1
ATOM 756 C C . LYS B 1 16 ? 3.859 -16.141 -14.312 1 97.38 16 LYS B C 1
ATOM 758 O O . LYS B 1 16 ? 4.82 -16.891 -14.477 1 97.38 16 LYS B O 1
ATOM 763 N N . LYS B 1 17 ? 3.408 -15.734 -13.141 1 96.44 17 LYS B N 1
ATOM 764 C CA . LYS B 1 17 ? 4.008 -16.203 -11.898 1 96.44 17 LYS B CA 1
ATOM 765 C C . LYS B 1 17 ? 5.512 -15.945 -11.875 1 96.44 17 LYS B C 1
ATOM 767 O O . LYS B 1 17 ? 6.297 -16.828 -11.523 1 96.44 17 LYS B O 1
ATOM 772 N N . PHE B 1 18 ? 5.824 -14.766 -12.258 1 97.75 18 PHE B N 1
ATOM 773 C CA . PHE B 1 18 ? 7.219 -14.352 -12.375 1 97.75 18 PHE B CA 1
ATOM 774 C C . PHE B 1 18 ? 7.895 -14.328 -11.008 1 97.75 18 PHE B C 1
ATOM 776 O O . PHE B 1 18 ? 9.102 -14.539 -10.906 1 97.75 18 PHE B O 1
ATOM 783 N N . TYR B 1 19 ? 7.176 -14.172 -9.992 1 96.69 19 TYR B N 1
ATOM 784 C CA . TYR B 1 19 ? 7.707 -13.992 -8.641 1 96.69 19 TYR B CA 1
ATOM 785 C C . TYR B 1 19 ? 7.73 -15.312 -7.883 1 96.69 19 TYR B C 1
ATOM 787 O O . TYR B 1 19 ? 6.996 -16.25 -8.219 1 96.69 19 TYR B O 1
ATOM 795 N N . ASP B 1 20 ? 8.523 -15.352 -6.844 1 94.25 20 ASP B N 1
ATOM 796 C CA . ASP B 1 20 ? 8.664 -16.562 -6.051 1 94.25 20 ASP B CA 1
ATOM 797 C C . ASP B 1 20 ? 7.371 -16.906 -5.32 1 94.25 20 ASP B C 1
ATOM 799 O O . ASP B 1 20 ? 7.133 -18.062 -4.965 1 94.25 20 ASP B O 1
ATOM 803 N N . GLY B 1 21 ? 6.551 -15.938 -5.016 1 93.44 21 GLY B N 1
ATOM 804 C CA . GLY B 1 21 ? 5.301 -16.141 -4.297 1 93.44 21 GLY B CA 1
ATOM 805 C C . GLY B 1 21 ? 4.465 -14.875 -4.191 1 93.44 21 GLY B C 1
ATOM 806 O O . GLY B 1 21 ? 4.832 -13.828 -4.734 1 93.44 21 GLY B O 1
ATOM 807 N N . LYS B 1 22 ? 3.395 -15 -3.545 1 93.38 22 LYS B N 1
ATOM 808 C CA . LYS B 1 22 ? 2.398 -13.945 -3.367 1 93.38 22 LYS B CA 1
ATOM 809 C C . LYS B 1 22 ? 3.002 -12.727 -2.666 1 93.38 22 LYS B C 1
ATOM 811 O O . LYS B 1 22 ? 2.764 -11.586 -3.068 1 93.38 22 LYS B O 1
ATOM 816 N N . ASP B 1 23 ? 3.807 -12.992 -1.61 1 92.94 23 ASP B N 1
ATOM 817 C CA . ASP B 1 23 ? 4.34 -11.906 -0.79 1 92.94 23 ASP B CA 1
ATOM 818 C C . ASP B 1 23 ? 5.254 -11 -1.608 1 92.94 23 ASP B C 1
ATOM 820 O O . ASP B 1 23 ? 5.191 -9.773 -1.479 1 92.94 23 ASP B O 1
ATOM 824 N N . GLU B 1 24 ? 6.055 -11.648 -2.414 1 95.19 24 GLU B N 1
ATOM 825 C CA . GLU B 1 24 ? 6.961 -10.852 -3.236 1 95.19 24 GLU B CA 1
ATOM 826 C C . GLU B 1 24 ? 6.188 -10.016 -4.254 1 95.19 24 GLU B C 1
ATOM 828 O O . GLU B 1 24 ? 6.504 -8.844 -4.469 1 95.19 24 GLU B O 1
ATOM 833 N N . ALA B 1 25 ? 5.207 -10.602 -4.945 1 97.06 25 ALA B N 1
ATOM 834 C CA . ALA B 1 25 ? 4.383 -9.867 -5.902 1 97.06 25 ALA B CA 1
ATOM 835 C C . ALA B 1 25 ? 3.711 -8.664 -5.242 1 97.06 25 ALA B C 1
ATOM 837 O O . ALA B 1 25 ? 3.775 -7.547 -5.758 1 97.06 25 ALA B O 1
ATOM 838 N N . ILE B 1 26 ? 3.127 -8.828 -4.102 1 96.81 26 ILE B N 1
ATOM 839 C CA . ILE B 1 26 ? 2.355 -7.797 -3.416 1 96.81 26 ILE B CA 1
ATOM 840 C C . ILE B 1 26 ? 3.295 -6.719 -2.879 1 96.81 26 ILE B C 1
ATOM 842 O O . ILE B 1 26 ? 2.953 -5.535 -2.875 1 96.81 26 ILE B O 1
ATOM 846 N N . GLU B 1 27 ? 4.496 -7.109 -2.48 1 96.19 27 GLU B N 1
ATOM 847 C CA . GLU B 1 27 ? 5.484 -6.121 -2.051 1 96.19 27 GLU B CA 1
ATOM 848 C C . GLU B 1 27 ? 5.777 -5.117 -3.16 1 96.19 27 GLU B C 1
ATOM 850 O O . GLU B 1 27 ? 5.906 -3.918 -2.9 1 96.19 27 GLU B O 1
ATOM 855 N N . LYS B 1 28 ? 5.852 -5.574 -4.414 1 97.56 28 LYS B N 1
ATOM 856 C CA . LYS B 1 28 ? 6.055 -4.668 -5.539 1 97.56 28 LYS B CA 1
ATOM 857 C C . LYS B 1 28 ? 4.875 -3.709 -5.691 1 97.56 28 LYS B C 1
ATOM 859 O O . LYS B 1 28 ? 5.066 -2.508 -5.895 1 97.56 28 LYS B O 1
ATOM 864 N N . LEU B 1 29 ? 3.709 -4.211 -5.547 1 98 29 LEU B N 1
ATOM 865 C CA . LEU B 1 29 ? 2.494 -3.41 -5.656 1 98 29 LEU B CA 1
ATOM 866 C C . LEU B 1 29 ? 2.422 -2.375 -4.539 1 98 29 LEU B C 1
ATOM 868 O O . LEU B 1 29 ? 1.978 -1.247 -4.758 1 98 29 LEU B O 1
ATOM 872 N N . ASP B 1 30 ? 2.875 -2.762 -3.336 1 97.56 30 ASP B N 1
ATOM 873 C CA . ASP B 1 30 ? 2.912 -1.849 -2.197 1 97.56 30 ASP B CA 1
ATOM 874 C C . ASP B 1 30 ? 3.721 -0.596 -2.521 1 97.56 30 ASP B C 1
ATOM 876 O O . ASP B 1 30 ? 3.299 0.521 -2.215 1 97.56 30 ASP B O 1
ATOM 880 N N . VAL B 1 31 ? 4.84 -0.769 -3.125 1 97.19 31 VAL B N 1
ATOM 881 C CA . VAL B 1 31 ? 5.734 0.339 -3.449 1 97.19 31 VAL B CA 1
ATOM 882 C C . VAL B 1 31 ? 5.059 1.267 -4.457 1 97.19 31 VAL B C 1
ATOM 884 O O . VAL B 1 31 ? 5.023 2.484 -4.262 1 97.19 31 VAL B O 1
ATOM 887 N N . TYR B 1 32 ? 4.5 0.689 -5.539 1 97.88 32 TYR B N 1
ATOM 888 C CA . TYR B 1 32 ? 3.836 1.495 -6.559 1 97.88 32 TYR B CA 1
ATOM 889 C C . TYR B 1 32 ? 2.678 2.287 -5.961 1 97.88 32 TYR B C 1
ATOM 891 O O . TYR B 1 32 ? 2.465 3.449 -6.316 1 97.88 32 TYR B O 1
ATOM 899 N N . PHE B 1 33 ? 1.947 1.652 -5.082 1 97.75 33 PHE B N 1
ATOM 900 C CA . PHE B 1 33 ? 0.795 2.299 -4.465 1 97.75 33 PHE B CA 1
ATOM 901 C C . PHE B 1 33 ? 1.238 3.416 -3.527 1 97.75 33 PHE B C 1
ATOM 903 O O . PHE B 1 33 ? 0.692 4.52 -3.568 1 97.75 33 PHE B O 1
ATOM 910 N N . ALA B 1 34 ? 2.221 3.186 -2.709 1 97.5 34 ALA B N 1
ATOM 911 C CA . ALA B 1 34 ? 2.746 4.18 -1.778 1 97.5 34 ALA B CA 1
ATOM 912 C C . ALA B 1 34 ? 3.203 5.434 -2.518 1 97.5 34 ALA B C 1
ATOM 914 O O . ALA B 1 34 ? 2.975 6.555 -2.055 1 97.5 34 ALA B O 1
ATOM 915 N N . MET B 1 35 ? 3.803 5.262 -3.748 1 96.69 35 MET B N 1
ATOM 916 C CA . MET B 1 35 ? 4.422 6.348 -4.504 1 96.69 35 MET B CA 1
ATOM 917 C C . MET B 1 35 ? 3.428 6.961 -5.484 1 96.69 35 MET B C 1
ATOM 919 O O . MET B 1 35 ? 3.82 7.684 -6.402 1 96.69 35 MET B O 1
ATOM 923 N N . ASN B 1 36 ? 2.223 6.609 -5.422 1 96.81 36 ASN B N 1
ATOM 924 C CA . ASN B 1 36 ? 1.153 7.156 -6.25 1 96.81 36 ASN B CA 1
ATOM 925 C C . ASN B 1 36 ? 1.333 6.781 -7.715 1 96.81 36 ASN B C 1
ATOM 927 O O . ASN B 1 36 ? 0.977 7.555 -8.609 1 96.81 36 ASN B O 1
ATOM 931 N N . ARG B 1 37 ? 1.937 5.57 -7.984 1 97.06 37 ARG B N 1
ATOM 932 C CA . ARG B 1 37 ? 2.16 5.141 -9.359 1 97.06 37 ARG B CA 1
ATOM 933 C C . ARG B 1 37 ? 0.973 4.336 -9.883 1 97.06 37 ARG B C 1
ATOM 935 O O . ARG B 1 37 ? 0.837 4.133 -11.094 1 97.06 37 ARG B O 1
ATOM 942 N N . ILE B 1 38 ? 0.129 3.857 -8.945 1 97.81 38 ILE B N 1
ATOM 943 C CA . ILE B 1 38 ? -1.144 3.217 -9.258 1 97.81 38 ILE B CA 1
ATOM 944 C C . ILE B 1 38 ? -2.219 3.703 -8.289 1 97.81 38 ILE B C 1
ATOM 946 O O . ILE B 1 38 ? -1.911 4.117 -7.168 1 97.81 38 ILE B O 1
ATOM 950 N N . SER B 1 39 ? -3.488 3.689 -8.758 1 97.06 39 SER B N 1
ATOM 951 C CA . SER B 1 39 ? -4.609 4.113 -7.926 1 97.06 39 SER B CA 1
ATOM 952 C C . SER B 1 39 ? -4.984 3.033 -6.914 1 97.06 39 SER B C 1
ATOM 954 O O . SER B 1 39 ? -4.523 1.896 -7.012 1 97.06 39 SER B O 1
ATOM 956 N N . GLU B 1 40 ? -5.809 3.406 -5.984 1 97.38 40 GLU B N 1
ATOM 957 C CA . GLU B 1 40 ? -6.348 2.463 -5.012 1 97.38 40 GLU B CA 1
ATOM 958 C C . GLU B 1 40 ? -7.039 1.292 -5.699 1 97.38 40 GLU B C 1
ATOM 960 O O . GLU B 1 40 ? -6.805 0.132 -5.352 1 97.38 40 GLU B O 1
ATOM 965 N N . GLU B 1 41 ? -7.824 1.635 -6.688 1 97 41 GLU B N 1
ATOM 966 C CA . GLU B 1 41 ? -8.57 0.607 -7.41 1 97 41 GLU B CA 1
ATOM 967 C C . GLU B 1 41 ? -7.629 -0.343 -8.141 1 97 41 GLU B C 1
ATOM 969 O O . GLU B 1 41 ? -7.781 -1.563 -8.062 1 97 41 GLU B O 1
ATOM 974 N N . GLU B 1 42 ? -6.684 0.201 -8.773 1 98 42 GLU B N 1
ATOM 975 C CA . GLU B 1 42 ? -5.699 -0.604 -9.492 1 98 42 GLU B CA 1
ATOM 976 C C . GLU B 1 42 ? -4.898 -1.479 -8.531 1 98 42 GLU B C 1
ATOM 978 O O . GLU B 1 42 ? -4.656 -2.656 -8.805 1 98 42 GLU B O 1
ATOM 983 N N . TYR B 1 43 ? -4.523 -0.913 -7.43 1 98.25 43 TYR B N 1
ATOM 984 C CA . TYR B 1 43 ? -3.795 -1.64 -6.395 1 98.25 43 TYR B CA 1
ATOM 985 C C . TYR B 1 43 ? -4.598 -2.836 -5.898 1 98.25 43 TYR B C 1
ATOM 987 O O . TYR B 1 43 ? -4.094 -3.961 -5.867 1 98.25 43 TYR B O 1
ATOM 995 N N . MET B 1 44 ? -5.812 -2.635 -5.609 1 97.81 44 MET B N 1
ATOM 996 C CA . MET B 1 44 ? -6.66 -3.703 -5.082 1 97.81 44 MET B CA 1
ATOM 997 C C . MET B 1 44 ? -6.859 -4.801 -6.125 1 97.81 44 MET B C 1
ATOM 999 O O . MET B 1 44 ? -6.773 -5.988 -5.805 1 97.81 44 MET B O 1
ATOM 1003 N N . ASP B 1 45 ? -7.055 -4.383 -7.309 1 97.81 45 ASP B N 1
ATOM 1004 C CA . ASP B 1 45 ? -7.242 -5.348 -8.391 1 97.81 45 ASP B CA 1
ATOM 1005 C C . ASP B 1 45 ? -5.996 -6.219 -8.57 1 97.81 45 ASP B C 1
ATOM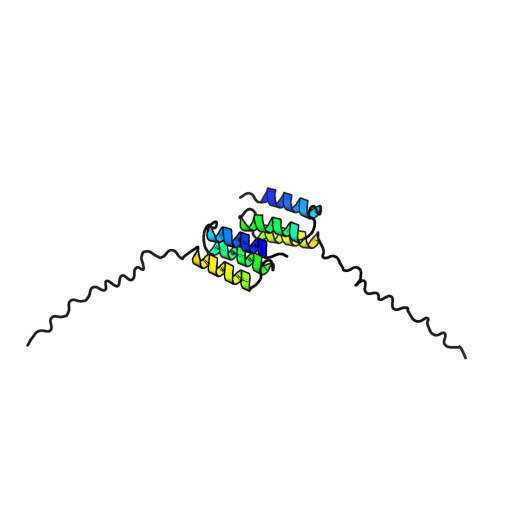 1007 O O . ASP B 1 45 ? -6.102 -7.438 -8.711 1 97.81 45 ASP B O 1
ATOM 1011 N N . LEU B 1 46 ? -4.836 -5.621 -8.555 1 98.44 46 LEU B N 1
ATOM 1012 C CA . LEU B 1 46 ? -3.582 -6.336 -8.766 1 98.44 46 LEU B CA 1
ATOM 1013 C C . LEU B 1 46 ? -3.256 -7.227 -7.57 1 98.44 46 LEU B C 1
ATOM 1015 O O . LEU B 1 46 ? -2.711 -8.32 -7.738 1 98.44 46 LEU B O 1
ATOM 1019 N N . VAL B 1 47 ? -3.584 -6.785 -6.355 1 97.75 47 VAL B N 1
ATOM 1020 C CA . VAL B 1 47 ? -3.387 -7.609 -5.168 1 97.75 47 VAL B CA 1
ATOM 1021 C C . VAL B 1 47 ? -4.27 -8.852 -5.246 1 97.75 47 VAL B C 1
ATOM 1023 O O . VAL B 1 47 ? -3.809 -9.969 -4.98 1 97.75 47 VAL B O 1
ATOM 1026 N N . MET B 1 48 ? -5.488 -8.688 -5.633 1 97.25 48 MET B N 1
ATOM 1027 C CA . MET B 1 48 ? -6.406 -9.812 -5.758 1 97.25 48 MET B CA 1
ATOM 1028 C C . MET B 1 48 ? -5.934 -10.781 -6.84 1 97.25 48 MET B C 1
ATOM 1030 O O . MET B 1 48 ? -6.035 -12 -6.676 1 97.25 48 MET B O 1
ATOM 1034 N N . LEU B 1 49 ? -5.43 -10.273 -7.871 1 98 49 LEU B N 1
ATOM 1035 C CA . LEU B 1 49 ? -4.848 -11.102 -8.922 1 98 49 LEU B CA 1
ATOM 1036 C C . LEU B 1 49 ? -3.68 -11.922 -8.391 1 98 49 LEU B C 1
ATOM 1038 O O . LEU B 1 49 ? -3.57 -13.117 -8.68 1 98 49 LEU B O 1
ATOM 1042 N N . ALA B 1 50 ? -2.816 -11.305 -7.629 1 97.69 50 ALA B N 1
ATOM 1043 C CA . ALA B 1 50 ? -1.682 -12.008 -7.031 1 97.69 50 ALA B CA 1
ATOM 1044 C C . ALA B 1 50 ? -2.152 -13.117 -6.102 1 97.69 50 ALA B C 1
ATOM 1046 O O . ALA B 1 50 ? -1.59 -14.219 -6.102 1 97.69 50 ALA B O 1
ATOM 1047 N N . GLU B 1 51 ? -3.164 -12.852 -5.328 1 95.31 51 GLU B N 1
ATOM 1048 C CA . GLU B 1 51 ? -3.709 -13.867 -4.438 1 95.31 51 GLU B CA 1
ATOM 1049 C C . GLU B 1 51 ? -4.242 -15.062 -5.219 1 95.31 51 GLU B C 1
ATOM 1051 O O . GLU B 1 51 ? -4.117 -16.203 -4.781 1 95.31 51 GLU B O 1
ATOM 1056 N N . GLU B 1 52 ? -4.793 -14.812 -6.305 1 96.12 52 GLU B N 1
ATOM 1057 C CA . GLU B 1 52 ? -5.355 -15.859 -7.156 1 96.12 52 GLU B CA 1
ATOM 1058 C C . GLU B 1 52 ? -4.258 -16.672 -7.82 1 96.12 52 GLU B C 1
ATOM 1060 O O . GLU B 1 52 ? -4.375 -17.906 -7.938 1 96.12 52 GLU B O 1
ATOM 1065 N N . MET B 1 53 ? -3.25 -16.031 -8.266 1 96.88 53 MET B N 1
ATOM 1066 C CA . MET B 1 53 ? -2.232 -16.656 -9.102 1 96.88 53 MET B CA 1
ATOM 1067 C C . MET B 1 53 ? -1.195 -17.375 -8.242 1 96.88 53 MET B C 1
ATOM 1069 O O . MET B 1 53 ? -0.474 -18.25 -8.727 1 96.88 53 MET B O 1
ATOM 1073 N N . TYR B 1 54 ? -1.05 -16.984 -6.988 1 95.38 54 TYR B N 1
ATOM 1074 C CA . TYR B 1 54 ? -0.137 -17.609 -6.043 1 95.38 54 TYR B CA 1
ATOM 1075 C C . TYR B 1 54 ? -0.899 -18.203 -4.867 1 95.38 54 TYR B C 1
ATOM 1077 O O . TYR B 1 54 ? -0.779 -17.734 -3.734 1 95.38 54 TYR B O 1
ATOM 1085 N N . PRO B 1 55 ? -1.57 -19.25 -5.059 1 87.62 55 PRO B N 1
ATOM 1086 C CA . PRO B 1 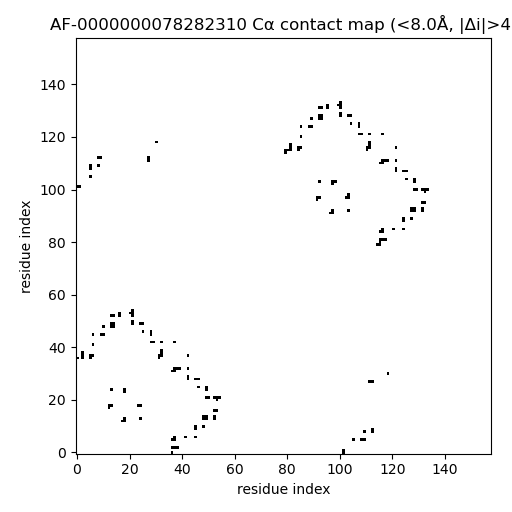55 ? -2.355 -19.812 -3.961 1 87.62 55 PRO B CA 1
ATOM 1087 C C . PRO B 1 55 ? -1.482 -20.406 -2.854 1 87.62 55 PRO B C 1
ATOM 1089 O O . PRO B 1 55 ? -0.346 -20.812 -3.111 1 87.62 55 PRO B O 1
ATOM 1092 N N . ASP B 1 56 ? -1.904 -20.25 -1.591 1 79.31 56 ASP B N 1
ATOM 1093 C CA . ASP B 1 56 ? -1.214 -20.891 -0.479 1 79.31 56 ASP B CA 1
ATOM 1094 C C . ASP B 1 56 ? -1.059 -22.391 -0.729 1 79.31 56 ASP B C 1
ATOM 1096 O O . ASP B 1 56 ? -1.936 -23.016 -1.323 1 79.31 56 ASP B O 1
ATOM 1100 N N . PRO B 1 57 ? 0.269 -22.828 -0.612 1 68.94 57 PRO B N 1
ATOM 1101 C CA . PRO B 1 57 ? 0.416 -24.281 -0.808 1 68.94 57 PRO B CA 1
ATOM 1102 C C . PRO B 1 57 ? -0.677 -25.078 -0.108 1 68.94 57 PRO B C 1
ATOM 1104 O O . PRO B 1 57 ? -1.055 -24.766 1.023 1 68.94 57 PRO B O 1
ATOM 1107 N N . VAL B 1 58 ? -1.641 -25.453 -0.849 1 59.53 58 VAL B N 1
ATOM 1108 C CA . VAL B 1 58 ? -2.541 -26.422 -0.217 1 59.53 58 VAL B CA 1
ATOM 1109 C C . VAL B 1 58 ? -1.73 -27.5 0.487 1 59.53 58 VAL B C 1
ATOM 1111 O O . VAL B 1 58 ? -0.725 -27.984 -0.045 1 59.53 58 VAL B O 1
ATOM 1114 N N . ASP B 1 59 ? -1.486 -27.438 1.73 1 55.72 59 ASP B N 1
ATOM 1115 C CA . ASP B 1 59 ? -0.911 -28.609 2.393 1 55.72 59 ASP B CA 1
ATOM 1116 C C . ASP B 1 59 ? -1.428 -29.891 1.77 1 55.72 59 ASP B C 1
ATOM 1118 O O . ASP B 1 59 ? -2.639 -30.125 1.71 1 55.72 59 ASP B O 1
ATOM 1122 N N . PRO B 1 60 ? -0.709 -30.469 0.796 1 53.09 60 PRO B N 1
ATOM 1123 C CA . PRO B 1 60 ? -1.143 -31.781 0.287 1 53.09 60 PRO B CA 1
ATOM 1124 C C . PRO B 1 60 ? -1.852 -32.625 1.347 1 53.09 60 PRO B C 1
ATOM 1126 O O . PRO B 1 60 ? -2.43 -33.656 1.028 1 53.09 60 PRO B O 1
ATOM 1129 N N . GLU B 1 61 ? -1.35 -32.531 2.514 1 51.28 61 GLU B N 1
ATOM 1130 C CA . GLU B 1 61 ? -1.824 -33.5 3.484 1 51.28 61 GLU B CA 1
ATOM 1131 C C . GLU B 1 61 ? -3.316 -33.344 3.758 1 51.28 61 GLU B C 1
ATOM 1133 O O . GLU B 1 61 ? -3.945 -34.219 4.367 1 51.28 61 GLU B O 1
ATOM 1138 N N . SER B 1 62 ? -3.873 -32.188 3.592 1 49.28 62 SER B N 1
ATOM 1139 C CA . SER B 1 62 ? -5.277 -32.219 3.988 1 49.28 62 SER B CA 1
ATOM 1140 C C . SER B 1 62 ? -6.164 -32.719 2.844 1 49.28 62 SER B C 1
ATOM 1142 O O . SER B 1 62 ? -6.973 -31.938 2.318 1 49.28 62 SER B O 1
ATOM 1144 N N . THR B 1 63 ? -5.637 -33.344 1.847 1 49.31 63 THR B N 1
ATOM 1145 C CA . THR B 1 63 ? -6.586 -34.156 1.085 1 49.31 63 THR B CA 1
ATOM 1146 C C . THR B 1 63 ? -7.531 -34.906 2.02 1 49.31 63 THR B C 1
ATOM 1148 O O . THR B 1 63 ? -7.113 -35.406 3.062 1 49.31 63 THR B O 1
ATOM 1151 N N . PRO B 1 64 ? -8.734 -34.531 2.312 1 48 64 PRO B N 1
ATOM 1152 C CA . PRO B 1 64 ? -9.594 -35.375 3.133 1 48 64 PRO B CA 1
ATOM 1153 C C . PRO B 1 64 ? -9.398 -36.875 2.832 1 48 64 PRO B C 1
ATOM 1155 O O . PRO B 1 64 ? -9.531 -37.281 1.681 1 48 64 PRO B O 1
ATOM 1158 N N . ASP B 1 65 ? -8.375 -37.469 3.361 1 44.59 65 ASP B N 1
ATOM 1159 C CA . ASP B 1 65 ? -8.25 -38.906 3.363 1 44.59 65 ASP B CA 1
ATOM 1160 C C . ASP B 1 65 ? -9.594 -39.562 3.635 1 44.59 65 ASP B C 1
ATOM 1162 O O . ASP B 1 65 ? -10.031 -39.656 4.785 1 44.59 65 ASP B O 1
ATOM 1166 N N . THR B 1 66 ? -10.656 -39.094 3.115 1 46.56 66 THR B N 1
ATOM 1167 C CA . THR B 1 66 ? -11.914 -39.844 3.25 1 46.56 66 THR B CA 1
ATOM 1168 C C . THR B 1 66 ? -11.742 -41.281 2.803 1 46.56 66 THR B C 1
ATOM 1170 O O . THR B 1 66 ? -12.734 -41.969 2.58 1 46.56 66 THR B O 1
ATOM 1173 N N . THR B 1 67 ? -10.617 -41.625 2.281 1 43.44 67 THR B N 1
ATOM 1174 C CA . THR B 1 67 ? -10.625 -43.031 1.941 1 43.44 67 THR B CA 1
ATOM 1175 C C . THR B 1 67 ? -10.68 -43.906 3.201 1 43.44 67 THR B C 1
ATOM 1177 O O . THR B 1 67 ? -9.656 -44.094 3.863 1 43.44 67 THR B O 1
ATOM 1180 N N . ASP B 1 68 ? -11.586 -43.594 4.156 1 46.34 68 ASP B N 1
ATOM 1181 C CA . ASP B 1 68 ? -11.836 -44.594 5.184 1 46.34 68 ASP B CA 1
ATOM 1182 C C . ASP B 1 68 ? -11.93 -46 4.574 1 46.34 68 ASP B C 1
ATOM 1184 O O . ASP B 1 68 ? -12.586 -46.188 3.547 1 46.34 68 ASP B O 1
ATOM 1188 N N . PRO B 1 69 ? -10.969 -46.781 4.719 1 47.38 69 PRO B N 1
ATOM 1189 C CA . PRO B 1 69 ? -11.109 -48.156 4.23 1 47.38 69 PRO B CA 1
ATOM 1190 C C . PRO B 1 69 ? -12.5 -48.719 4.469 1 47.38 69 PRO B C 1
ATOM 1192 O O . PRO B 1 69 ? -13.016 -48.656 5.586 1 47.38 69 PRO B O 1
ATOM 1195 N N . VAL B 1 70 ? -13.383 -48.5 3.559 1 50.31 70 VAL B N 1
ATOM 1196 C CA . VAL B 1 70 ? -14.68 -49.156 3.613 1 50.31 70 VAL B CA 1
ATOM 1197 C C . VAL B 1 70 ? -14.5 -50.594 4.105 1 50.31 70 VAL B C 1
ATOM 1199 O O . VAL B 1 70 ? -13.664 -51.344 3.586 1 50.31 70 VAL B O 1
ATOM 1202 N N . ASP B 1 71 ? -14.625 -50.812 5.453 1 50 71 ASP B N 1
ATOM 1203 C CA . ASP B 1 71 ? -14.672 -52.156 6.008 1 50 71 ASP B CA 1
ATOM 1204 C C . ASP B 1 71 ? -15.43 -53.094 5.082 1 50 71 ASP B C 1
ATOM 1206 O O . ASP B 1 71 ? -16.5 -52.75 4.562 1 50 71 ASP B O 1
ATOM 1210 N N . PRO B 1 72 ? -14.773 -54.031 4.5 1 50.84 72 PRO B N 1
ATOM 1211 C CA . PRO B 1 72 ? -15.469 -54.969 3.613 1 50.84 72 PRO B CA 1
ATOM 1212 C C . PRO B 1 72 ? -16.828 -55.406 4.156 1 50.84 72 PRO B C 1
ATOM 1214 O O . PRO B 1 72 ? -17.031 -55.406 5.371 1 50.84 72 PRO B O 1
ATOM 1217 N N . PRO B 1 73 ? -17.891 -55.062 3.465 1 50.84 73 PRO B N 1
ATOM 1218 C CA . PRO B 1 73 ? -19.203 -55.531 3.934 1 50.84 73 PRO B CA 1
ATOM 1219 C C . PRO B 1 73 ? -19.141 -56.938 4.578 1 50.84 73 PRO B C 1
ATOM 1221 O O . PRO B 1 73 ? -18.5 -57.844 4.043 1 50.84 73 PRO B O 1
ATOM 1224 N N . VAL B 1 74 ? -19.156 -56.906 5.914 1 52.72 74 VAL B N 1
ATOM 1225 C CA . VAL B 1 74 ? -19.25 -58.188 6.645 1 52.72 74 VAL B CA 1
ATOM 1226 C C . VAL B 1 74 ? -20.203 -59.125 5.918 1 52.72 74 VAL B C 1
ATOM 1228 O O . VAL B 1 74 ? -21.312 -58.719 5.539 1 52.72 74 VAL B O 1
ATOM 1231 N N . GLU B 1 75 ? -19.703 -60 5.168 1 52.56 75 GLU B N 1
ATOM 1232 C CA . GLU B 1 75 ? -20.484 -61.094 4.613 1 52.56 75 GLU B CA 1
ATOM 1233 C C . GLU B 1 75 ? -21.344 -61.75 5.684 1 52.56 75 GLU B C 1
ATOM 1235 O O . GLU B 1 75 ? -20.828 -62.188 6.719 1 52.56 75 GLU B O 1
ATOM 1240 N N . ILE B 1 76 ? -22.484 -61.188 5.988 1 53.84 76 ILE B N 1
ATOM 1241 C CA . ILE B 1 76 ? -23.453 -61.875 6.828 1 53.84 76 ILE B CA 1
ATOM 1242 C C . ILE B 1 76 ? -23.562 -63.344 6.402 1 53.84 76 ILE B C 1
ATOM 1244 O O . ILE B 1 76 ? -23.672 -63.656 5.215 1 53.84 76 ILE B O 1
ATOM 1248 N N . PRO B 1 77 ? -23.094 -64.25 7.199 1 50.53 77 PRO B N 1
ATOM 1249 C CA . PRO B 1 77 ? -23.281 -65.688 6.918 1 50.53 77 PRO B CA 1
ATOM 1250 C C . PRO B 1 77 ? -24.75 -66 6.625 1 50.53 77 PRO B C 1
ATOM 1252 O O . PRO B 1 77 ? -25.641 -65.625 7.352 1 50.53 77 PRO B O 1
ATOM 1255 N N . VAL B 1 78 ? -25.047 -66.062 5.383 1 53.97 78 VAL B N 1
ATOM 1256 C CA . VAL B 1 78 ? -26.344 -66.625 4.984 1 53.97 78 VAL B CA 1
ATOM 1257 C C . VAL B 1 78 ? -26.641 -67.875 5.785 1 53.97 78 VAL B C 1
ATOM 1259 O O . VAL B 1 78 ? -25.953 -68.875 5.641 1 53.97 78 VAL B O 1
ATOM 1262 N N . GLU B 1 79 ? -26.844 -67.812 7.094 1 40.38 79 GLU B N 1
ATOM 1263 C CA . GLU B 1 79 ? -27.562 -69 7.598 1 40.38 79 GLU B CA 1
ATOM 1264 C C . GLU B 1 79 ? -29 -69 7.102 1 40.38 79 GLU B C 1
ATOM 1266 O O . GLU B 1 79 ? -29.625 -67.938 6.941 1 40.38 79 GLU B O 1
#

Solvent-accessible surface area (backbone atoms only — not comparable to full-atom values): 9657 Å² total; per-residue (Å²): 124,77,36,62,61,58,50,52,52,48,49,51,40,44,74,66,52,72,50,97,40,39,68,58,52,44,50,54,50,50,53,36,43,76,68,64,52,38,51,73,67,56,46,52,54,52,47,53,50,30,52,66,62,36,60,72,76,68,60,77,75,71,51,80,73,67,75,57,76,73,68,70,76,74,75,71,78,83,124,126,84,33,60,63,58,50,52,52,52,50,51,42,42,74,66,53,70,51,97,42,38,58,59,51,43,53,56,49,50,53,38,41,75,70,61,50,37,51,73,68,55,45,52,53,53,46,53,49,28,53,67,63,37,59,74,78,67,62,75,76,70,51,80,75,67,74,59,77,73,69,71,77,77,76,71,74,84,121

Foldseek 3Di:
DPLVVVLVVLLVCLQVVVDPALVVSLVVLVVCVVVVSDDPVSSVVSSVSRCVSGPDPPPVPPPVCVPPVPPPPPPPPDD/DCLPVVLVVLLVCLQVVVDPALVVSLVVLVVCVVVVSDDPVSSVVSSVSRCVSGPDPPPVVPPVVVPPVPPPPPPPPPD

pLDDT: mean 82.37, std 21.13, range [40.38, 98.62]